Protein AF-A0A956T192-F1 (afdb_monomer_lite)

Secondary structure (DSSP, 8-state):
---EEEE--TTS-S--EEE--SS--SPSEEEEEEE----TTSSEEEEEEEEEE-SSS-EEEEEEEEEE-STTEEEEEEEE--

Radius of gyration: 14.25 Å; chains: 1; bounding box: 34×21×40 Å

Sequence (82 aa)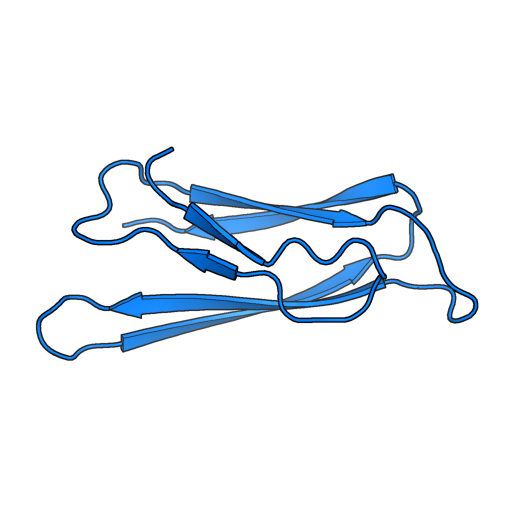:
SGGELYGDVTTGYGPECFAIEGKPNAYPYELEIHYYSRGPMGYGMGQLEVLEHDGEGHLTFEERPYVVMEDGAYVKLGTVAD

pLDDT: mean 81.57, std 11.08, range [52.88, 94.19]

Structure (mmCIF, N/CA/C/O backbone):
data_AF-A0A956T192-F1
#
_entry.id   AF-A0A956T192-F1
#
loop_
_atom_site.group_PDB
_atom_site.id
_atom_site.type_symbol
_atom_site.label_atom_id
_atom_site.label_alt_id
_atom_site.label_comp_id
_atom_site.label_asym_id
_atom_site.label_entity_id
_atom_site.label_seq_id
_atom_site.pdbx_PDB_ins_code
_atom_site.Cartn_x
_atom_site.Cartn_y
_atom_site.Cartn_z
_atom_site.occupancy
_atom_site.B_iso_or_equiv
_atom_site.auth_seq_id
_atom_site.auth_comp_id
_atom_site.auth_asym_id
_atom_site.auth_atom_id
_atom_site.pdbx_PDB_model_num
ATOM 1 N N . SER A 1 1 ? -15.767 3.456 -1.232 1.00 52.88 1 SER A N 1
ATOM 2 C CA . SER A 1 1 ? -14.484 4.168 -1.088 1.00 52.88 1 SER A CA 1
ATOM 3 C C . SER A 1 1 ? -14.716 5.411 -0.246 1.00 52.88 1 SER A C 1
ATOM 5 O O . SER A 1 1 ? -15.617 6.178 -0.554 1.00 52.88 1 SER A O 1
ATOM 7 N N . GLY A 1 2 ? -13.982 5.547 0.859 1.00 61.84 2 GLY A N 1
ATOM 8 C CA . GLY A 1 2 ? -14.104 6.655 1.819 1.00 61.84 2 GLY A CA 1
ATOM 9 C C . GLY A 1 2 ? -12.750 7.105 2.373 1.00 61.84 2 GLY A C 1
ATOM 10 O O . GLY A 1 2 ? -12.701 7.631 3.473 1.00 61.84 2 GLY A O 1
ATOM 11 N N . GLY A 1 3 ? -11.671 6.827 1.636 1.00 67.56 3 GLY A N 1
ATOM 12 C CA . GLY A 1 3 ? -10.313 7.250 1.969 1.00 67.56 3 GLY A CA 1
ATOM 13 C C . GLY A 1 3 ? -9.775 8.269 0.974 1.00 67.56 3 GLY A C 1
ATOM 14 O O . GLY A 1 3 ? -10.372 8.488 -0.085 1.00 67.56 3 GLY A O 1
ATOM 15 N N . GLU A 1 4 ? -8.647 8.868 1.327 1.00 75.75 4 GLU A N 1
ATOM 16 C CA . GLU A 1 4 ? -7.954 9.905 0.573 1.00 75.75 4 GLU A CA 1
ATOM 17 C C . GLU A 1 4 ? -6.559 9.419 0.155 1.00 75.75 4 GLU A C 1
ATOM 19 O O . GLU A 1 4 ? -5.870 8.724 0.905 1.00 75.75 4 GLU A O 1
ATOM 24 N N . LEU A 1 5 ? -6.158 9.762 -1.073 1.00 76.44 5 LEU A N 1
ATOM 25 C CA . LEU A 1 5 ? -4.825 9.486 -1.602 1.00 76.44 5 LEU A CA 1
ATOM 26 C C . LEU A 1 5 ? -3.921 10.682 -1.282 1.00 76.44 5 LEU A C 1
ATOM 28 O O . LEU A 1 5 ? -4.060 11.745 -1.882 1.00 76.44 5 LEU A O 1
ATOM 32 N N . TYR A 1 6 ? -2.996 10.501 -0.342 1.00 64.44 6 TYR A N 1
ATOM 33 C CA . TYR A 1 6 ? -2.074 11.542 0.125 1.00 64.44 6 TYR A CA 1
ATOM 34 C C . TYR A 1 6 ? -0.795 11.628 -0.721 1.00 64.44 6 TYR A C 1
ATOM 36 O O . TYR A 1 6 ? -0.072 12.622 -0.641 1.00 64.44 6 TYR A O 1
ATOM 44 N N . GLY A 1 7 ? -0.507 10.616 -1.546 1.00 61.16 7 GLY A N 1
ATOM 45 C CA . GLY A 1 7 ? 0.638 10.614 -2.455 1.00 61.16 7 GLY A CA 1
ATOM 46 C C . GLY A 1 7 ? 0.432 9.673 -3.637 1.00 61.16 7 GLY A C 1
ATOM 47 O O . GLY A 1 7 ? 0.185 8.489 -3.433 1.00 61.16 7 GLY A O 1
ATOM 48 N N . ASP A 1 8 ? 0.549 10.222 -4.847 1.00 63.28 8 ASP A N 1
ATOM 49 C CA . ASP A 1 8 ? 0.572 9.511 -6.132 1.00 63.28 8 ASP A CA 1
ATOM 50 C C . ASP A 1 8 ? 1.935 9.783 -6.784 1.00 63.28 8 ASP A C 1
ATOM 52 O O . ASP A 1 8 ? 2.244 10.927 -7.150 1.00 63.28 8 ASP A O 1
ATOM 56 N N . VAL A 1 9 ? 2.806 8.773 -6.845 1.00 61.38 9 VAL A N 1
ATOM 57 C CA . VAL A 1 9 ? 4.200 8.944 -7.269 1.00 61.38 9 VAL A CA 1
ATOM 58 C C . VAL A 1 9 ? 4.385 8.400 -8.680 1.00 61.38 9 VAL A C 1
ATOM 60 O O . VAL A 1 9 ? 4.904 7.316 -8.929 1.00 61.38 9 VAL A O 1
ATOM 63 N N . THR A 1 10 ? 4.074 9.250 -9.652 1.00 64.12 10 THR A N 1
ATOM 64 C CA . THR A 1 10 ? 4.253 8.954 -11.086 1.00 64.12 10 THR A CA 1
ATOM 65 C C . THR A 1 10 ? 5.715 8.855 -11.551 1.00 64.12 10 THR A C 1
ATOM 67 O O . THR A 1 10 ? 5.983 8.408 -12.666 1.00 64.12 10 THR A O 1
ATOM 70 N N . THR A 1 11 ? 6.686 9.272 -10.730 1.00 59.91 11 THR A N 1
ATOM 71 C CA . THR A 1 11 ? 8.117 9.315 -11.092 1.00 59.91 11 THR A CA 1
ATOM 72 C C . THR A 1 11 ? 8.844 7.982 -10.900 1.00 59.91 11 THR A C 1
ATOM 74 O O . THR A 1 11 ? 10.019 7.873 -11.255 1.00 59.91 11 THR A O 1
ATOM 77 N N . GLY A 1 12 ? 8.159 6.966 -10.366 1.00 55.84 12 GLY A N 1
ATOM 78 C CA . GLY A 1 12 ? 8.679 5.605 -10.218 1.00 55.84 12 GLY A CA 1
ATOM 79 C C . GLY A 1 12 ? 9.485 5.342 -8.942 1.00 55.84 12 GLY A C 1
ATOM 80 O O . GLY A 1 12 ? 9.997 4.235 -8.784 1.00 55.84 12 GLY A O 1
ATOM 81 N N . TYR A 1 13 ? 9.613 6.317 -8.034 1.00 58.47 13 TYR A N 1
ATOM 82 C CA . TYR A 1 13 ? 10.242 6.114 -6.725 1.00 58.47 13 TYR A CA 1
ATOM 83 C C . TYR A 1 13 ? 9.673 7.061 -5.662 1.00 58.47 13 TYR A C 1
ATOM 85 O O . TYR A 1 13 ? 9.834 8.277 -5.766 1.00 58.47 13 TYR A O 1
ATOM 93 N N . GLY A 1 14 ? 9.061 6.504 -4.616 1.00 64.12 14 GLY A N 1
ATOM 94 C CA . GLY A 1 14 ? 8.555 7.245 -3.459 1.00 64.12 14 GLY A CA 1
ATOM 95 C C . GLY A 1 14 ? 7.390 6.522 -2.774 1.00 64.12 14 GLY A C 1
ATOM 96 O O . GLY A 1 14 ? 6.823 5.606 -3.363 1.00 64.12 14 GLY A O 1
ATOM 97 N N . PRO A 1 15 ? 7.055 6.895 -1.528 1.00 67.88 15 PRO A N 1
ATOM 98 C CA . PRO A 1 15 ? 5.916 6.325 -0.820 1.00 67.88 15 PRO A CA 1
ATOM 99 C C . PRO A 1 15 ? 4.597 6.834 -1.415 1.00 67.88 15 PRO A C 1
ATOM 101 O O . PRO A 1 15 ? 4.398 8.041 -1.557 1.00 67.88 15 PRO A O 1
ATOM 104 N N . GLU A 1 16 ? 3.690 5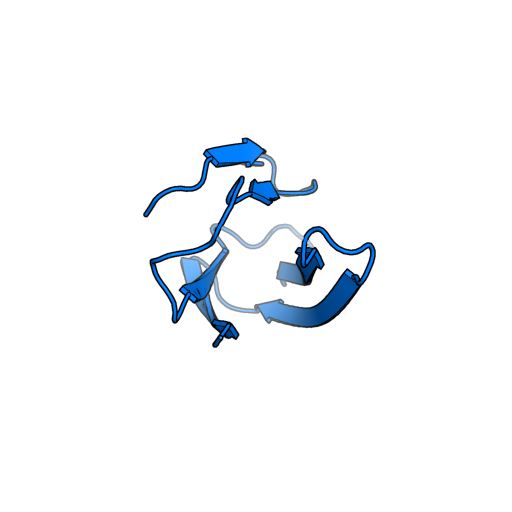.908 -1.710 1.00 76.88 16 GLU A N 1
ATOM 105 C CA . GLU A 1 16 ? 2.287 6.194 -2.010 1.00 76.88 16 GLU A CA 1
ATOM 106 C C . GLU A 1 16 ? 1.461 5.872 -0.768 1.00 76.88 16 GLU A C 1
ATOM 108 O O . GLU A 1 16 ? 1.684 4.853 -0.114 1.00 76.88 16 GLU A O 1
ATOM 113 N N . CYS A 1 17 ? 0.542 6.763 -0.402 1.00 82.88 17 CYS A N 1
ATOM 114 C CA . CYS A 1 17 ? -0.247 6.613 0.815 1.00 82.88 17 CYS A CA 1
ATOM 115 C C . CYS A 1 17 ? -1.721 6.828 0.509 1.00 82.88 17 CYS A C 1
ATOM 117 O O . CYS A 1 17 ? -2.113 7.884 0.009 1.00 82.88 17 CYS A O 1
ATOM 119 N N . PHE A 1 18 ? -2.529 5.832 0.852 1.00 83.31 18 PHE A N 1
ATOM 120 C CA . PHE A 1 18 ? -3.979 5.913 0.859 1.00 83.31 18 PHE A CA 1
ATOM 121 C C . PHE A 1 18 ? -4.450 5.698 2.294 1.00 83.31 18 PHE A C 1
ATOM 123 O O . PHE A 1 18 ? -4.180 4.642 2.865 1.00 83.31 18 PHE A O 1
ATOM 130 N N . ALA A 1 19 ? -5.139 6.677 2.880 1.00 86.50 19 ALA A N 1
ATOM 131 C CA . ALA A 1 19 ? -5.618 6.572 4.255 1.00 86.50 19 ALA A CA 1
ATOM 132 C C . ALA A 1 19 ? -7.142 6.645 4.320 1.00 86.50 19 ALA A C 1
ATOM 134 O O . ALA A 1 19 ? -7.783 7.401 3.592 1.00 86.50 19 ALA A O 1
ATOM 135 N N . ILE A 1 20 ? -7.722 5.853 5.216 1.00 86.81 20 ILE A N 1
ATOM 136 C CA . ILE A 1 20 ? -9.143 5.894 5.554 1.00 86.81 20 ILE A CA 1
ATOM 137 C C . ILE A 1 20 ? -9.227 6.426 6.977 1.00 86.81 20 ILE A C 1
ATOM 139 O O . ILE A 1 20 ? -8.880 5.727 7.925 1.00 86.81 20 ILE A O 1
ATOM 143 N N . GLU A 1 21 ? -9.649 7.679 7.123 1.00 84.31 21 GLU A N 1
ATOM 144 C CA . GLU A 1 21 ? -9.806 8.291 8.439 1.00 84.31 21 GLU A CA 1
ATOM 145 C C . GLU A 1 21 ? -11.135 7.883 9.094 1.00 84.31 21 GLU A C 1
ATOM 147 O O . GLU A 1 21 ? -12.177 7.753 8.444 1.00 84.31 21 GLU A O 1
ATOM 152 N N . GLY A 1 22 ? -11.115 7.726 10.418 1.00 83.94 22 GLY A N 1
ATOM 153 C CA . GLY A 1 22 ? -12.289 7.340 11.198 1.00 83.94 22 GLY A CA 1
ATOM 154 C C . GLY A 1 22 ? -12.595 5.844 11.117 1.00 83.94 22 GLY A C 1
ATOM 155 O O . GLY A 1 22 ? -11.711 5.025 10.894 1.00 83.94 22 GLY A O 1
ATOM 156 N N . LYS A 1 23 ? -13.859 5.470 11.358 1.00 82.00 23 LYS A N 1
ATOM 157 C CA . LYS A 1 23 ? -14.254 4.058 11.360 1.00 82.00 23 LYS A CA 1
ATOM 158 C C . LYS A 1 23 ? -14.351 3.534 9.917 1.00 82.00 23 LYS A C 1
ATOM 160 O O . LYS A 1 23 ? -15.205 4.034 9.175 1.00 82.00 23 LYS A O 1
ATOM 165 N N . PRO A 1 24 ? -13.562 2.524 9.514 1.00 82.12 24 PRO A N 1
ATOM 166 C CA . PRO A 1 24 ? -13.734 1.871 8.221 1.00 82.12 24 PRO A CA 1
ATOM 167 C C . PRO A 1 24 ? -15.116 1.203 8.153 1.00 82.12 24 PRO A C 1
ATOM 169 O O . PRO A 1 24 ? -15.520 0.475 9.052 1.00 82.12 24 PRO A O 1
ATOM 172 N N . ASN A 1 25 ? -15.871 1.475 7.085 1.00 82.94 25 ASN A N 1
ATOM 173 C CA . ASN A 1 25 ? -17.224 0.926 6.883 1.00 82.94 25 ASN A CA 1
ATOM 174 C C . ASN A 1 25 ? -17.349 0.120 5.579 1.00 82.94 25 ASN A C 1
ATOM 176 O O . ASN A 1 25 ? -18.458 -0.218 5.169 1.00 82.94 25 ASN A O 1
ATOM 180 N N . ALA A 1 26 ? -16.235 -0.122 4.884 1.00 85.56 26 ALA A N 1
ATOM 181 C CA . ALA A 1 26 ? -16.225 -0.656 3.524 1.00 85.56 26 ALA A CA 1
ATOM 182 C C . ALA A 1 26 ? -15.339 -1.898 3.360 1.00 85.56 26 ALA A C 1
ATOM 184 O O . ALA A 1 26 ? -14.929 -2.193 2.240 1.00 85.56 26 ALA A O 1
ATOM 185 N N . TYR A 1 27 ? -15.057 -2.622 4.448 1.00 82.56 27 TYR A N 1
ATOM 186 C CA . TYR A 1 27 ? -14.400 -3.922 4.348 1.00 82.56 27 TYR A CA 1
ATOM 187 C C . TYR A 1 27 ? -15.210 -4.898 3.467 1.00 82.56 27 TYR A C 1
ATOM 189 O O . TYR A 1 27 ? -16.446 -4.833 3.452 1.00 82.56 27 TYR A O 1
ATOM 197 N N . PRO A 1 28 ? -14.540 -5.842 2.779 1.00 89.69 28 PRO A N 1
ATOM 198 C CA . PRO A 1 28 ? -13.085 -5.978 2.676 1.00 89.69 28 PRO A CA 1
ATOM 199 C C . PRO A 1 28 ? -12.472 -4.983 1.675 1.00 89.69 28 PRO A C 1
ATOM 201 O O . PRO A 1 28 ? -13.087 -4.650 0.662 1.00 89.69 28 PRO A O 1
ATOM 204 N N . TYR A 1 29 ? -11.235 -4.550 1.929 1.00 88.31 29 TYR A N 1
ATOM 205 C CA . TYR A 1 29 ? -10.471 -3.733 0.981 1.00 88.31 29 TYR A CA 1
ATOM 206 C C . TYR A 1 29 ? -9.601 -4.625 0.099 1.00 88.31 29 TYR A C 1
ATOM 208 O O . TYR A 1 29 ? -8.754 -5.357 0.607 1.00 88.31 29 TYR A O 1
ATOM 216 N N . GLU A 1 30 ? -9.799 -4.559 -1.218 1.00 90.88 30 GLU A N 1
ATOM 217 C CA . GLU A 1 30 ? -8.922 -5.203 -2.200 1.00 90.88 30 GLU A CA 1
ATOM 218 C C . GLU A 1 30 ? -7.736 -4.286 -2.510 1.00 90.88 30 GLU A C 1
ATOM 220 O O . GLU A 1 30 ? -7.926 -3.122 -2.866 1.00 90.88 30 GLU A O 1
ATOM 225 N N . LEU A 1 31 ? -6.517 -4.807 -2.358 1.00 90.44 31 LEU A N 1
ATOM 226 C CA . LEU A 1 31 ? -5.285 -4.054 -2.572 1.00 90.44 31 LEU A CA 1
ATOM 227 C C . LEU A 1 31 ? -4.572 -4.565 -3.823 1.00 90.44 31 LEU A C 1
ATOM 229 O O . LEU A 1 31 ? -4.262 -5.755 -3.944 1.00 90.44 31 LEU A O 1
ATOM 233 N N . GLU A 1 32 ? -4.284 -3.652 -4.744 1.00 89.25 32 GLU A N 1
ATOM 234 C CA . GLU A 1 32 ? -3.561 -3.925 -5.983 1.00 89.25 32 GLU A CA 1
ATOM 235 C C . GLU A 1 32 ? -2.504 -2.847 -6.216 1.00 89.25 32 GLU A C 1
ATOM 237 O O . GLU A 1 32 ? -2.700 -1.685 -5.865 1.00 89.25 32 GLU A O 1
ATOM 242 N N . ILE A 1 33 ? -1.395 -3.231 -6.841 1.00 86.88 33 ILE A N 1
ATOM 243 C CA . ILE A 1 33 ? -0.409 -2.290 -7.381 1.00 86.88 33 ILE A CA 1
ATOM 244 C C . ILE A 1 33 ? -0.463 -2.322 -8.900 1.00 86.88 33 ILE A C 1
ATOM 246 O O . ILE A 1 33 ? -0.637 -3.386 -9.499 1.00 86.88 33 ILE A O 1
ATOM 250 N N . HIS A 1 34 ? -0.263 -1.166 -9.523 1.00 85.31 34 HIS A N 1
ATOM 251 C CA . HIS A 1 34 ? -0.154 -1.054 -10.970 1.00 85.31 34 HIS A CA 1
ATOM 252 C C . HIS A 1 34 ? 1.267 -0.652 -11.352 1.00 85.31 34 HIS A C 1
ATOM 254 O O . HIS A 1 34 ? 1.725 0.451 -11.055 1.00 85.31 34 HIS A O 1
ATOM 260 N N . TYR A 1 35 ? 1.977 -1.558 -12.020 1.00 81.00 35 TYR A N 1
ATOM 261 C CA . TYR A 1 35 ? 3.345 -1.317 -12.450 1.00 81.00 35 TYR A CA 1
ATOM 262 C C . TYR A 1 35 ? 3.389 -0.852 -13.907 1.00 81.00 35 TYR A C 1
ATOM 264 O O . TYR A 1 35 ? 3.275 -1.655 -14.826 1.00 81.00 35 TYR A O 1
ATOM 272 N N . TYR A 1 36 ? 3.569 0.453 -14.125 1.00 71.88 36 TYR A N 1
ATOM 273 C CA . TYR A 1 36 ? 3.460 1.052 -15.460 1.00 71.88 36 TYR A CA 1
ATOM 274 C C . TYR A 1 36 ? 4.589 0.681 -16.434 1.00 71.88 36 TYR A C 1
ATOM 276 O O . TYR A 1 36 ? 4.316 0.460 -17.612 1.00 71.88 36 TYR A O 1
ATOM 284 N N . SER A 1 37 ? 5.854 0.674 -15.998 1.00 68.31 37 SER A N 1
ATOM 285 C CA . SER A 1 37 ? 6.991 0.472 -16.909 1.00 68.31 37 SER A CA 1
ATOM 286 C C . SER A 1 37 ? 8.272 0.053 -16.190 1.00 68.31 37 SER A C 1
ATOM 288 O O . SER A 1 37 ? 8.648 0.616 -15.156 1.00 68.31 37 SER A O 1
ATOM 290 N N . ARG A 1 38 ? 8.985 -0.901 -16.791 1.00 66.56 38 ARG A N 1
ATOM 291 C CA . ARG A 1 38 ? 10.320 -1.354 -16.415 1.00 66.56 38 ARG A CA 1
ATOM 292 C C . ARG A 1 38 ? 11.361 -0.286 -16.710 1.00 66.56 38 ARG A C 1
ATOM 294 O O . ARG A 1 38 ? 11.720 -0.015 -17.853 1.00 66.56 38 ARG A O 1
ATOM 301 N N . GLY A 1 39 ? 11.932 0.258 -15.637 1.00 65.94 39 GLY A N 1
ATOM 302 C CA . GLY A 1 39 ? 13.193 0.991 -15.696 1.00 65.94 39 GLY A CA 1
ATOM 303 C C . GLY A 1 39 ? 14.384 0.080 -16.053 1.00 65.94 39 GLY A C 1
ATOM 304 O O . GLY A 1 39 ? 14.241 -1.143 -16.138 1.00 65.94 39 GLY A O 1
ATOM 305 N N . PRO A 1 40 ? 15.599 0.641 -16.200 1.00 64.31 40 PRO A N 1
ATOM 306 C CA . PRO A 1 40 ? 16.801 -0.092 -16.625 1.00 64.31 40 PRO A CA 1
ATOM 307 C C . PRO A 1 40 ? 17.194 -1.279 -15.723 1.00 64.31 40 PRO A C 1
ATOM 309 O O . PRO A 1 40 ? 17.981 -2.122 -16.139 1.00 64.31 40 PRO A O 1
ATOM 312 N N . MET A 1 41 ? 16.629 -1.372 -14.515 1.00 67.94 41 MET A N 1
ATOM 313 C CA . MET A 1 41 ? 16.823 -2.485 -13.576 1.00 67.94 41 MET A CA 1
ATOM 314 C C . MET A 1 41 ? 16.059 -3.764 -13.956 1.00 67.94 41 MET A C 1
ATOM 316 O O . MET A 1 41 ? 16.420 -4.847 -13.505 1.00 67.94 41 MET A O 1
ATOM 320 N N . GLY A 1 42 ? 15.027 -3.671 -14.802 1.00 71.88 42 GLY A N 1
ATOM 321 C CA . GLY A 1 42 ? 14.332 -4.836 -15.355 1.00 71.88 42 GLY A CA 1
ATOM 322 C C . GLY A 1 42 ? 13.295 -5.511 -14.448 1.00 71.88 42 GLY A C 1
ATOM 323 O O . GLY A 1 42 ? 12.753 -6.536 -14.848 1.00 71.88 42 GLY A O 1
ATOM 324 N N . TYR A 1 43 ? 12.990 -4.966 -13.272 1.00 77.06 43 TYR A N 1
ATOM 325 C CA . TYR A 1 43 ? 11.871 -5.402 -12.434 1.00 77.06 43 TYR A CA 1
ATOM 326 C C . TYR A 1 43 ? 11.396 -4.255 -11.531 1.00 77.06 43 TYR A C 1
ATOM 328 O O . TYR A 1 43 ? 12.176 -3.368 -11.178 1.00 77.06 43 TYR A O 1
ATOM 336 N N . GLY A 1 44 ? 10.114 -4.275 -11.174 1.00 82.50 44 GLY A N 1
ATOM 337 C CA . GLY A 1 44 ? 9.529 -3.433 -10.137 1.00 82.50 44 GLY A CA 1
ATOM 338 C C . GLY A 1 44 ? 9.570 -4.170 -8.807 1.00 82.50 44 GLY A C 1
ATOM 339 O O . GLY A 1 44 ? 9.253 -5.354 -8.749 1.00 82.50 44 GLY A O 1
ATOM 340 N N . MET A 1 45 ? 9.974 -3.498 -7.737 1.00 87.25 45 MET A N 1
ATOM 341 C CA . MET A 1 45 ? 9.955 -4.067 -6.391 1.00 87.25 45 MET A CA 1
ATOM 342 C C . MET A 1 45 ? 9.472 -3.024 -5.395 1.00 87.25 45 MET A C 1
ATOM 344 O O . MET A 1 45 ? 9.687 -1.829 -5.599 1.00 87.25 45 MET A O 1
ATOM 348 N N . GLY A 1 46 ? 8.850 -3.485 -4.321 1.00 87.94 46 GLY A N 1
ATOM 349 C CA . GLY A 1 46 ? 8.383 -2.620 -3.252 1.00 87.94 46 GLY A CA 1
ATOM 350 C C . GLY A 1 46 ? 7.759 -3.413 -2.118 1.00 87.94 46 GLY A C 1
ATOM 351 O O . GLY A 1 46 ? 7.785 -4.646 -2.102 1.00 87.94 46 GLY A O 1
ATOM 352 N N . GLN A 1 47 ? 7.210 -2.676 -1.166 1.00 89.88 47 GLN A N 1
ATOM 353 C CA . GLN A 1 47 ? 6.474 -3.214 -0.038 1.00 89.88 47 GLN A CA 1
ATOM 354 C C . GLN A 1 47 ? 5.212 -2.387 0.136 1.00 89.88 47 GLN A C 1
ATOM 356 O O . GLN A 1 47 ? 5.275 -1.161 0.194 1.00 89.88 47 GLN A O 1
ATOM 361 N N . LEU A 1 48 ? 4.079 -3.074 0.218 1.00 91.00 48 LEU A N 1
ATOM 362 C CA . LEU A 1 48 ? 2.864 -2.501 0.768 1.00 91.00 48 LEU A CA 1
ATOM 363 C C . LEU A 1 48 ? 2.910 -2.688 2.285 1.00 91.00 48 LEU A C 1
ATOM 365 O O . LEU A 1 48 ? 3.106 -3.806 2.758 1.00 91.00 48 LEU A O 1
ATOM 369 N N . GLU A 1 49 ? 2.722 -1.605 3.025 1.00 92.62 49 GLU A N 1
ATOM 370 C CA . GLU A 1 49 ? 2.552 -1.625 4.474 1.00 92.62 49 GLU A CA 1
ATOM 371 C C . GLU A 1 49 ? 1.115 -1.206 4.794 1.00 92.62 49 GLU A C 1
ATOM 373 O O . GLU A 1 49 ? 0.678 -0.117 4.420 1.00 92.62 49 GLU A O 1
ATOM 378 N N . VAL A 1 50 ? 0.365 -2.096 5.444 1.00 92.44 50 VAL A N 1
ATOM 379 C CA . VAL A 1 50 ? -0.975 -1.812 5.961 1.00 92.44 50 VAL A CA 1
ATOM 380 C C . VAL A 1 50 ? -0.836 -1.493 7.441 1.00 92.44 50 VAL A C 1
ATOM 382 O O . VAL A 1 50 ? -0.349 -2.325 8.205 1.00 92.44 50 VAL A O 1
ATOM 385 N N . LEU A 1 51 ? -1.264 -0.296 7.831 1.00 92.31 51 LEU A N 1
ATOM 386 C CA . LEU A 1 51 ? -1.293 0.163 9.214 1.00 92.31 51 LEU A CA 1
ATOM 387 C C . LEU A 1 51 ? -2.740 0.439 9.606 1.00 92.31 51 LEU A C 1
ATOM 389 O O . LEU A 1 51 ? -3.389 1.283 8.986 1.00 92.31 51 LEU A O 1
ATOM 393 N N . GLU A 1 52 ? -3.230 -0.226 10.650 1.00 91.25 52 GLU A N 1
ATOM 394 C CA . GLU A 1 52 ? -4.548 0.062 11.221 1.00 91.25 52 GLU A CA 1
ATOM 395 C C . GLU A 1 52 ? -4.413 0.498 12.676 1.00 91.25 52 GLU A C 1
ATOM 397 O O . GLU A 1 52 ? -3.578 -0.005 13.428 1.00 91.25 52 GLU A O 1
ATOM 402 N N . HIS A 1 53 ? -5.241 1.464 1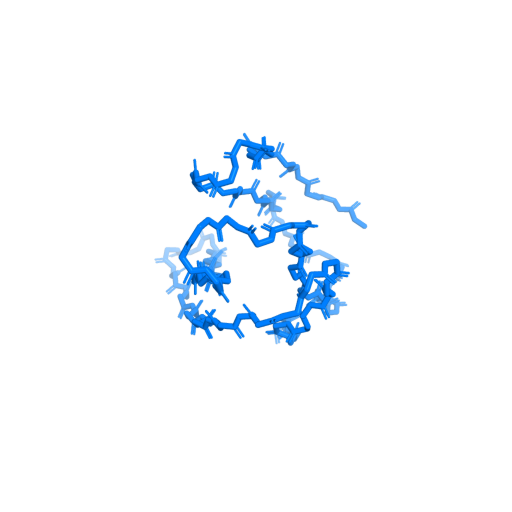3.066 1.00 89.62 53 HIS A N 1
ATOM 403 C CA . HIS A 1 53 ? -5.325 1.973 14.427 1.00 89.62 53 HIS A CA 1
ATOM 404 C C . HIS A 1 53 ? -6.764 1.854 14.919 1.00 89.62 53 HIS A C 1
ATOM 406 O O . HIS A 1 53 ? -7.683 2.348 14.266 1.00 89.62 53 HIS A O 1
ATOM 412 N N . ASP A 1 54 ? -6.957 1.246 16.085 1.00 87.12 54 ASP A N 1
ATOM 413 C CA . ASP A 1 54 ? -8.291 0.978 16.636 1.00 87.12 54 ASP A CA 1
ATOM 414 C C . ASP A 1 54 ? -8.909 2.164 17.401 1.00 87.12 54 ASP A C 1
ATOM 416 O O . ASP A 1 54 ? -10.079 2.127 17.779 1.00 87.12 54 ASP A O 1
ATOM 420 N N . GLY A 1 55 ? -8.145 3.239 17.622 1.00 87.12 55 GLY A N 1
ATOM 421 C CA . GLY A 1 55 ? -8.580 4.392 18.416 1.00 87.12 55 GLY A CA 1
ATOM 422 C C . GLY A 1 55 ? -8.389 4.230 19.929 1.00 87.12 55 GLY A C 1
ATOM 423 O O . GLY A 1 55 ? -8.530 5.213 20.655 1.00 87.12 55 GLY A O 1
ATOM 424 N N . GLU A 1 56 ? -8.022 3.039 20.402 1.00 91.12 56 GLU A N 1
ATOM 425 C CA . GLU A 1 56 ? -7.727 2.721 21.806 1.00 91.12 56 GLU A CA 1
ATOM 426 C C . GLU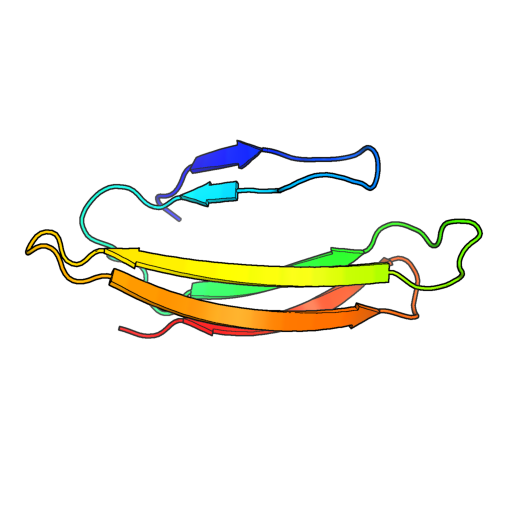 A 1 56 ? -6.216 2.612 22.074 1.00 91.12 56 GLU A C 1
ATOM 428 O O . GLU A 1 56 ? -5.786 2.366 23.203 1.00 91.12 56 GLU A O 1
ATOM 433 N N . GLY A 1 57 ? -5.401 2.870 21.048 1.00 88.31 57 GLY A N 1
ATOM 434 C CA . GLY A 1 57 ? -3.944 2.859 21.114 1.00 88.31 57 GLY A CA 1
ATOM 435 C C . GLY A 1 57 ? -3.313 1.562 20.615 1.00 88.31 57 GLY A C 1
ATOM 436 O O . GLY A 1 57 ? -2.094 1.417 20.736 1.00 88.31 57 GLY A O 1
ATOM 437 N N . HIS A 1 58 ? -4.091 0.634 20.047 1.00 91.62 58 HIS A N 1
ATOM 438 C CA . HIS A 1 58 ? -3.536 -0.536 19.377 1.00 91.62 58 HIS A CA 1
ATOM 439 C C . HIS A 1 58 ? -3.276 -0.231 17.905 1.00 91.62 58 HIS A C 1
ATOM 441 O O . HIS A 1 58 ? -4.093 0.376 17.211 1.00 91.62 58 HIS A O 1
ATOM 447 N N . LEU A 1 59 ? -2.108 -0.676 17.446 1.00 92.25 59 LEU A N 1
ATOM 448 C CA . LEU A 1 59 ? -1.674 -0.581 16.063 1.00 92.25 59 LEU A CA 1
ATOM 449 C C . LEU A 1 59 ? -1.390 -1.982 15.533 1.00 92.25 59 LEU A C 1
ATOM 451 O O . LEU A 1 59 ? -0.667 -2.750 16.175 1.00 92.25 59 LEU A O 1
ATOM 455 N N . THR A 1 60 ? -1.926 -2.295 14.360 1.00 93.00 60 THR A N 1
ATOM 456 C CA . THR A 1 60 ? -1.550 -3.480 13.588 1.00 93.00 60 THR A CA 1
ATOM 457 C C . THR A 1 60 ? -0.737 -3.052 12.378 1.00 93.00 60 THR A C 1
ATOM 459 O O . THR A 1 60 ? -0.956 -1.988 11.802 1.00 93.00 60 THR A O 1
ATOM 462 N N . PHE A 1 61 ? 0.236 -3.888 12.025 1.00 94.00 61 PHE A N 1
ATOM 463 C CA . PHE A 1 61 ? 1.112 -3.680 10.882 1.00 94.00 61 PHE A CA 1
ATOM 464 C C . PHE A 1 61 ? 1.149 -4.970 10.078 1.00 94.00 61 PHE A C 1
ATOM 466 O O . PHE A 1 61 ? 1.410 -6.041 10.634 1.00 94.00 61 PHE A O 1
ATOM 473 N N . GLU A 1 62 ? 0.909 -4.866 8.779 1.00 94.12 62 GLU A N 1
ATOM 474 C CA . GLU A 1 62 ? 1.059 -5.974 7.849 1.00 94.12 62 GLU A CA 1
ATOM 475 C C . GLU A 1 62 ? 1.924 -5.549 6.666 1.00 94.12 62 GLU A C 1
ATOM 477 O O . GLU A 1 62 ? 1.607 -4.607 5.942 1.00 94.12 62 GLU A O 1
ATOM 482 N N . GLU A 1 63 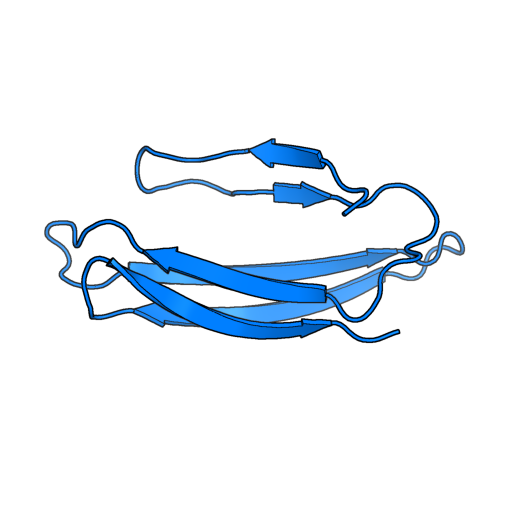? 3.018 -6.274 6.454 1.00 94.19 63 GLU A N 1
ATOM 483 C CA . GLU A 1 63 ? 3.953 -6.018 5.366 1.00 94.19 63 GLU A CA 1
ATOM 484 C C . GLU A 1 63 ? 3.761 -7.046 4.252 1.00 94.19 63 GLU A C 1
ATOM 486 O O . GLU A 1 63 ? 3.825 -8.259 4.468 1.00 94.19 63 GLU A O 1
ATOM 491 N N . ARG A 1 64 ? 3.565 -6.555 3.029 1.00 93.75 64 ARG A N 1
ATOM 492 C CA . ARG A 1 64 ? 3.377 -7.371 1.828 1.00 93.75 64 ARG A CA 1
ATOM 493 C C . ARG A 1 64 ? 4.428 -6.983 0.782 1.00 93.75 64 ARG A C 1
ATOM 495 O O . ARG A 1 64 ? 4.169 -6.117 -0.062 1.00 93.75 64 ARG A O 1
ATOM 502 N N . PRO A 1 65 ? 5.638 -7.572 0.840 1.00 92.69 65 PRO A N 1
ATOM 503 C CA . PRO A 1 65 ? 6.669 -7.332 -0.160 1.00 92.69 65 PRO A CA 1
ATOM 504 C C . PRO A 1 65 ? 6.286 -7.963 -1.502 1.00 92.69 65 PRO A C 1
ATOM 506 O O . PRO A 1 65 ? 5.694 -9.043 -1.552 1.00 92.69 65 PRO A O 1
ATOM 509 N N . TYR A 1 66 ? 6.663 -7.314 -2.602 1.00 89.56 66 TYR A N 1
ATOM 510 C CA . TYR A 1 66 ? 6.357 -7.787 -3.950 1.00 89.56 66 TYR A CA 1
ATOM 511 C C . TYR A 1 66 ? 7.507 -7.557 -4.935 1.00 89.56 66 TYR A C 1
ATOM 513 O O . TYR A 1 66 ? 8.338 -6.658 -4.782 1.00 89.56 66 TYR A O 1
ATOM 521 N N . VAL A 1 67 ? 7.511 -8.366 -5.998 1.00 89.81 67 VAL A N 1
ATOM 522 C CA . VAL A 1 67 ? 8.364 -8.200 -7.180 1.00 89.81 67 VAL A CA 1
ATOM 523 C C . VAL A 1 67 ? 7.512 -8.415 -8.428 1.00 89.81 67 VAL A C 1
ATOM 525 O O . VAL A 1 67 ? 6.792 -9.406 -8.529 1.00 89.81 67 VAL A O 1
ATOM 528 N N . VAL A 1 68 ? 7.610 -7.498 -9.386 1.00 87.94 68 VAL A N 1
ATOM 529 C CA . VAL A 1 68 ? 6.881 -7.509 -10.657 1.00 87.94 68 VAL A CA 1
ATOM 530 C C . VAL A 1 68 ? 7.886 -7.504 -11.799 1.00 87.94 68 VAL A C 1
ATOM 532 O O . VAL A 1 68 ? 8.761 -6.645 -11.867 1.00 87.94 68 VAL A O 1
ATOM 535 N N . MET A 1 69 ? 7.778 -8.472 -12.706 1.00 86.88 69 MET A N 1
ATOM 536 C CA . MET A 1 69 ? 8.687 -8.603 -13.854 1.00 86.88 69 MET A CA 1
ATOM 537 C C . MET A 1 69 ? 8.002 -8.315 -15.195 1.00 86.88 69 MET A C 1
ATOM 539 O O . MET A 1 69 ? 8.623 -8.473 -16.242 1.00 86.88 69 MET A O 1
ATOM 543 N N . GLU A 1 70 ? 6.744 -7.887 -15.186 1.00 84.25 70 GLU A N 1
ATOM 544 C CA . GLU A 1 70 ? 5.941 -7.651 -16.386 1.00 84.25 70 GLU A CA 1
ATOM 545 C C . GLU A 1 70 ? 5.462 -6.197 -16.438 1.00 84.25 70 GLU A C 1
ATOM 547 O O . GLU A 1 70 ? 4.963 -5.672 -15.445 1.00 84.25 70 GLU A O 1
ATOM 552 N N . ASP A 1 71 ? 5.657 -5.549 -17.587 1.00 82.38 71 ASP A N 1
ATOM 553 C CA . ASP A 1 71 ? 5.212 -4.176 -17.841 1.00 82.38 71 ASP A CA 1
ATOM 554 C C . ASP A 1 71 ? 3.684 -4.085 -17.878 1.00 82.38 71 ASP A C 1
ATOM 556 O O . ASP A 1 71 ? 3.023 -4.936 -18.469 1.00 82.38 71 ASP A O 1
ATOM 560 N N . GLY A 1 72 ? 3.116 -3.031 -17.288 1.00 81.81 72 GLY A N 1
ATOM 561 C CA . GLY A 1 72 ? 1.668 -2.802 -17.252 1.00 81.81 72 GLY A CA 1
ATOM 562 C C . GLY A 1 72 ? 0.897 -3.788 -16.369 1.00 81.81 72 GLY A C 1
ATOM 563 O O . GLY A 1 72 ? -0.328 -3.872 -16.466 1.00 81.81 72 GLY A O 1
ATOM 564 N N . ALA A 1 73 ? 1.589 -4.568 -15.535 1.00 86.56 73 ALA A N 1
ATOM 565 C CA . ALA A 1 73 ? 0.954 -5.581 -14.710 1.00 86.56 73 ALA A CA 1
ATOM 566 C C . ALA A 1 73 ? 0.223 -4.962 -13.511 1.00 86.56 73 ALA A C 1
ATOM 568 O O . ALA A 1 73 ? 0.750 -4.095 -12.807 1.00 86.56 73 ALA A O 1
ATOM 569 N N . TYR A 1 74 ? -0.971 -5.490 -13.249 1.00 88.62 74 TYR A N 1
ATOM 570 C CA . TYR A 1 74 ? -1.677 -5.319 -11.986 1.00 88.62 74 TYR A CA 1
ATOM 571 C C . TYR A 1 74 ? -1.368 -6.517 -11.096 1.00 88.62 74 TYR A C 1
ATOM 573 O O . TYR A 1 74 ? -1.639 -7.661 -11.471 1.00 88.62 74 TYR A O 1
ATOM 581 N N . VAL A 1 75 ? -0.793 -6.270 -9.921 1.00 89.00 75 VAL A N 1
ATOM 582 C CA . VAL A 1 75 ? -0.493 -7.330 -8.955 1.00 89.00 75 VAL A CA 1
ATOM 583 C C . VAL A 1 75 ? -1.423 -7.202 -7.768 1.00 89.00 75 VAL A C 1
ATOM 585 O O . VAL A 1 75 ? -1.431 -6.191 -7.070 1.00 89.00 75 VAL A O 1
ATOM 588 N N . LYS A 1 76 ? -2.193 -8.266 -7.535 1.00 92.12 76 LYS A N 1
ATOM 589 C CA . LYS A 1 76 ? -3.058 -8.399 -6.367 1.00 92.12 76 LYS A CA 1
ATOM 590 C C . LYS A 1 76 ? -2.205 -8.656 -5.137 1.00 92.12 76 LYS A C 1
ATOM 592 O O . LYS A 1 76 ? -1.513 -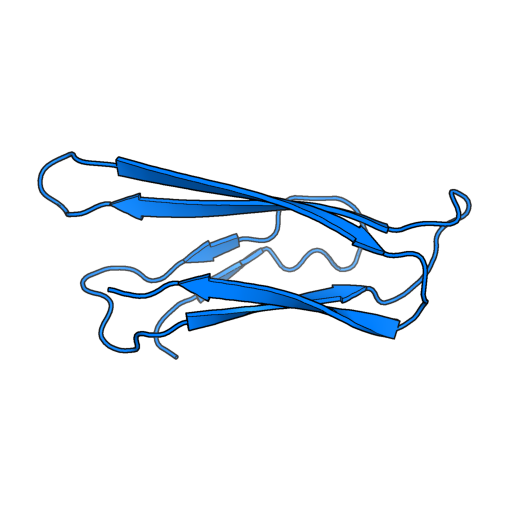9.668 -5.070 1.00 92.12 76 LYS A O 1
ATOM 597 N N . LEU A 1 77 ? -2.303 -7.766 -4.159 1.00 90.88 77 LEU A N 1
ATOM 598 C CA . LEU A 1 77 ? -1.640 -7.891 -2.864 1.00 90.88 77 LEU A CA 1
ATOM 599 C C . LEU A 1 77 ? -2.580 -8.441 -1.787 1.00 90.88 77 LEU A C 1
ATOM 601 O O . LEU A 1 77 ? -2.230 -8.458 -0.614 1.00 90.88 77 LEU A O 1
ATOM 605 N N . GLY A 1 78 ? -3.760 -8.924 -2.176 1.00 91.19 78 GLY A N 1
ATOM 606 C CA . GLY A 1 78 ? -4.723 -9.566 -1.287 1.00 91.19 78 GLY A CA 1
ATOM 607 C C . GLY A 1 78 ? -5.748 -8.596 -0.711 1.00 91.19 78 GLY A C 1
ATOM 608 O O . GLY A 1 78 ? -5.911 -7.472 -1.182 1.00 91.19 78 GLY A O 1
ATOM 609 N N . THR A 1 79 ? -6.459 -9.062 0.310 1.00 92.12 79 THR A N 1
ATOM 610 C CA . THR A 1 79 ? -7.549 -8.327 0.956 1.00 92.12 79 THR A CA 1
ATOM 611 C C . THR A 1 79 ? -7.191 -7.960 2.386 1.00 92.12 79 THR A C 1
ATOM 613 O O . THR A 1 79 ? -6.493 -8.719 3.056 1.00 92.12 79 THR A O 1
ATOM 616 N N . VAL A 1 80 ? -7.688 -6.826 2.865 1.00 88.12 80 VAL A N 1
ATOM 617 C CA . VAL A 1 80 ? -7.766 -6.523 4.301 1.00 88.12 80 VAL A CA 1
ATOM 618 C C . VAL A 1 80 ? -9.213 -6.747 4.726 1.00 88.12 80 VAL A C 1
ATOM 620 O O . VAL A 1 80 ? -10.132 -6.217 4.093 1.00 88.12 80 VAL A O 1
ATOM 623 N N . ALA A 1 81 ? -9.407 -7.599 5.729 1.00 85.00 81 ALA A N 1
ATOM 624 C CA . ALA A 1 81 ? -10.704 -7.916 6.320 1.00 85.00 81 ALA A CA 1
ATOM 625 C C . ALA A 1 81 ? -10.814 -7.271 7.711 1.00 85.00 81 ALA A C 1
ATOM 627 O O . ALA A 1 81 ? -9.789 -6.900 8.273 1.00 85.00 81 ALA A O 1
ATOM 628 N N . ASP A 1 82 ? -12.047 -7.140 8.210 1.00 75.62 82 ASP A N 1
ATOM 629 C CA . ASP A 1 82 ? -12.363 -6.657 9.569 1.00 75.62 82 ASP A CA 1
ATOM 630 C C . ASP A 1 82 ? -11.890 -7.637 10.661 1.00 75.62 82 ASP A C 1
ATOM 632 O O . ASP A 1 82 ? -11.834 -8.862 10.373 1.00 75.62 82 ASP A O 1
#

Foldseek 3Di:
DQWDWPDDDPPQDDDTDIDHPDDDPDPWDWDKDWAADDDPVQKRWDKDWDWDDPVPGDIDIDIQTDIGRDHRDIDTSDIDGD